Protein AF-X1UHT9-F1 (afdb_monomer)

Mean predicted aligned error: 2.78 Å

Secondary structure (DSSP, 8-state):
----EEE---EEBTTBTTTS-HHHHHHHHHHHHHHHHHTT---EEE---EEEP-TTHHHHHHTT-SPPGGGSSSEEEEEPPSSS----HHHHHHHHHTTPEEEES-GGGSHHHHH-GGGGTTGGG-

Sequence (126 aa):
DGISTAIATPHQLGRFDGAYSTAEIRQAVADLNRVLSEQRIPLTVLPGADVRVDERIPQLLKSDRILTLADTGKYILLELPHVVFVDIEPLIKELVAVNVTPIISHPERHNTLNRRPKMLLKWLAH

Foldseek 3Di:
DPAQEEEDAAADDDVCDVVDFLVNQQVVQVVVQVVCVVVVPNHHYAYFHQYEDDPCVVVCVVVRRHAATSNPLAEHEYEYDQPDDDDCLVVQVVCVVVNHHYDYPPLCSRPVCVVPVVSCVSSVVD

InterPro domains:
  IPR016667 Capsular polysaccharide synthesis, CpsB/CapC [PF19567] (1-118)
  IPR016667 Capsular polysaccharide synthesis, CpsB/CapC [PTHR39181] (2-122)

Nearest PDB structures (foldseek):
  3qy7-assembly1_A  TM=9.162E-01  e=1.221E-09  Bacillus subtilis
  2wjd-assembly1_A  TM=8.047E-01  e=4.841E-06  Streptococcus pneumoniae
  2ewf-assembly1_A  TM=3.963E-01  e=2.490E+00  Bacillus sp. D6
  2wdp-assembly1_B  TM=2.806E-01  e=1.059E+00  Homo sapiens

Structure (mmCIF, N/CA/C/O backbone):
data_AF-X1UHT9-F1
#
_entry.id   AF-X1UHT9-F1
#
loop_
_atom_site.group_PDB
_atom_site.id
_atom_site.type_symbol
_atom_site.label_atom_id
_atom_site.label_alt_id
_atom_site.label_comp_id
_atom_site.label_asym_id
_atom_site.label_entity_id
_atom_site.label_seq_id
_atom_site.pdbx_PDB_ins_code
_atom_site.Cartn_x
_atom_site.Cartn_y
_atom_site.Cartn_z
_atom_site.occupancy
_atom_site.B_iso_or_equiv
_atom_site.auth_seq_id
_atom_site.auth_comp_id
_atom_site.auth_asym_id
_atom_site.auth_atom_id
_atom_site.pdbx_PDB_model_num
ATOM 1 N N . ASP A 1 1 ? -22.874 5.379 1.974 1.00 74.69 1 ASP A N 1
ATOM 2 C CA . ASP A 1 1 ? -21.827 4.629 1.245 1.00 74.69 1 ASP A CA 1
ATOM 3 C C . ASP A 1 1 ? -21.522 3.242 1.822 1.00 74.69 1 ASP A C 1
ATOM 5 O O . ASP A 1 1 ? -20.951 2.435 1.108 1.00 74.69 1 ASP A O 1
ATOM 9 N N . GLY A 1 2 ? -21.924 2.907 3.062 1.00 93.06 2 GLY A N 1
ATOM 10 C CA . GLY A 1 2 ? -21.834 1.526 3.584 1.00 93.06 2 GLY A CA 1
ATOM 11 C C . GLY A 1 2 ? -20.424 1.055 3.971 1.00 93.06 2 GLY A C 1
ATOM 12 O O . GLY A 1 2 ? -20.239 -0.113 4.296 1.00 93.06 2 GLY A O 1
ATOM 13 N N . ILE A 1 3 ? -19.439 1.954 3.951 1.00 96.94 3 ILE A N 1
ATOM 14 C CA . ILE A 1 3 ? -18.044 1.668 4.292 1.00 96.94 3 ILE A CA 1
ATOM 15 C C . ILE A 1 3 ? -17.902 1.553 5.814 1.00 96.94 3 ILE A C 1
ATOM 17 O O . ILE A 1 3 ? -18.147 2.519 6.532 1.00 96.94 3 ILE A O 1
ATOM 21 N N . SER A 1 4 ? -17.467 0.387 6.289 1.00 97.62 4 SER A N 1
ATOM 22 C CA . SER A 1 4 ? -17.141 0.125 7.700 1.00 97.62 4 SER A CA 1
ATOM 23 C C . SER A 1 4 ? -15.636 0.048 7.966 1.00 97.62 4 SER A C 1
ATOM 25 O O . SER A 1 4 ? -15.200 0.049 9.117 1.00 97.62 4 SER A O 1
ATOM 27 N N . THR A 1 5 ? -14.820 -0.032 6.913 1.00 98.44 5 THR A N 1
ATOM 28 C CA . THR A 1 5 ? -13.363 -0.115 7.018 1.00 98.44 5 THR A CA 1
ATOM 29 C C . THR A 1 5 ? -12.708 0.684 5.905 1.00 98.44 5 THR A C 1
ATOM 31 O O . THR A 1 5 ? -13.074 0.544 4.740 1.00 98.44 5 THR A O 1
ATOM 34 N N . ALA A 1 6 ? -11.729 1.505 6.265 1.00 98.44 6 ALA A N 1
ATOM 35 C CA . ALA A 1 6 ? -10.911 2.269 5.336 1.00 98.44 6 ALA A CA 1
ATOM 36 C C . ALA A 1 6 ? -9.427 2.041 5.640 1.00 98.44 6 ALA A C 1
ATOM 38 O O . ALA A 1 6 ? -9.057 1.751 6.774 1.00 98.44 6 ALA A O 1
ATOM 39 N N . ILE A 1 7 ? -8.570 2.193 4.636 1.00 98.81 7 ILE A N 1
ATOM 40 C CA . ILE A 1 7 ? -7.118 2.220 4.824 1.00 98.81 7 ILE A CA 1
ATOM 41 C C . ILE A 1 7 ? -6.678 3.665 4.621 1.00 98.81 7 ILE A C 1
ATOM 43 O O . ILE A 1 7 ? -6.982 4.258 3.588 1.00 98.81 7 ILE A O 1
ATOM 47 N N . ALA A 1 8 ? -5.994 4.244 5.603 1.00 98.50 8 ALA A N 1
ATOM 48 C CA . ALA A 1 8 ? -5.370 5.545 5.428 1.00 98.50 8 ALA A CA 1
ATOM 49 C C . ALA A 1 8 ? -4.158 5.388 4.505 1.00 98.50 8 ALA A C 1
ATOM 51 O O . ALA A 1 8 ? -3.289 4.560 4.762 1.00 98.50 8 ALA A O 1
ATOM 52 N N . THR A 1 9 ? -4.093 6.182 3.439 1.00 98.38 9 THR A N 1
ATOM 53 C CA . THR A 1 9 ? -2.992 6.142 2.466 1.00 98.38 9 THR A CA 1
ATOM 54 C C . THR A 1 9 ? -2.336 7.520 2.322 1.00 98.38 9 THR A C 1
ATOM 56 O O . THR A 1 9 ? -2.378 8.104 1.237 1.00 98.38 9 THR A O 1
ATOM 59 N N . PRO A 1 10 ? -1.762 8.100 3.399 1.00 98.25 10 PRO A N 1
ATOM 60 C CA . PRO A 1 10 ? -0.922 9.282 3.253 1.00 98.25 10 PRO A CA 1
ATOM 61 C C . PRO A 1 10 ? 0.234 8.972 2.297 1.00 98.25 10 PRO A C 1
ATOM 63 O O . PRO A 1 10 ? 0.673 7.827 2.168 1.00 98.25 10 PRO A O 1
ATOM 66 N N . HIS A 1 11 ? 0.729 9.995 1.613 1.00 97.94 11 HIS A N 1
ATOM 67 C CA . HIS A 1 11 ? 1.809 9.798 0.661 1.00 97.94 11 HIS A CA 1
ATOM 68 C C . HIS A 1 11 ? 3.139 9.504 1.365 1.00 97.94 11 HIS A C 1
ATOM 70 O O . HIS A 1 11 ? 3.500 10.182 2.327 1.00 97.94 11 HIS A O 1
ATOM 76 N N . GLN A 1 12 ? 3.903 8.556 0.823 1.00 98.12 12 GLN A N 1
ATOM 77 C CA . GLN A 1 12 ? 5.305 8.329 1.180 1.00 98.12 12 GLN A CA 1
ATOM 78 C C . GLN A 1 12 ? 6.188 8.357 -0.074 1.00 98.12 12 GLN A C 1
ATOM 80 O O . GLN A 1 12 ? 5.739 8.018 -1.171 1.00 98.12 12 GLN A O 1
ATOM 85 N N . LEU A 1 13 ? 7.462 8.724 0.109 1.00 97.50 13 LEU A N 1
ATOM 86 C CA . LEU A 1 13 ? 8.466 8.891 -0.952 1.00 97.50 13 LEU A CA 1
ATOM 87 C C . LEU A 1 13 ? 8.148 10.040 -1.932 1.00 97.50 13 LEU A C 1
ATOM 89 O O . LEU A 1 13 ? 7.203 10.817 -1.759 1.00 97.50 13 LEU A O 1
ATOM 93 N N . GLY A 1 14 ? 9.009 10.227 -2.937 1.00 94.94 14 GLY A N 1
ATOM 94 C CA . GLY A 1 14 ? 8.932 11.366 -3.854 1.00 94.94 14 GLY A CA 1
ATOM 95 C C . GLY A 1 14 ? 9.040 12.699 -3.112 1.00 94.94 14 GLY A C 1
ATOM 96 O O . GLY A 1 14 ? 9.998 12.937 -2.385 1.00 94.94 14 GLY A O 1
ATOM 97 N N . ARG A 1 15 ? 8.035 13.574 -3.258 1.00 95.25 15 ARG A N 1
ATOM 98 C CA . ARG A 1 15 ? 8.000 14.866 -2.541 1.00 95.25 15 ARG A CA 1
ATOM 99 C C . ARG A 1 15 ? 7.785 14.732 -1.026 1.00 95.25 15 ARG A C 1
ATOM 101 O O . ARG A 1 15 ? 7.932 15.721 -0.320 1.00 95.25 15 ARG A O 1
AT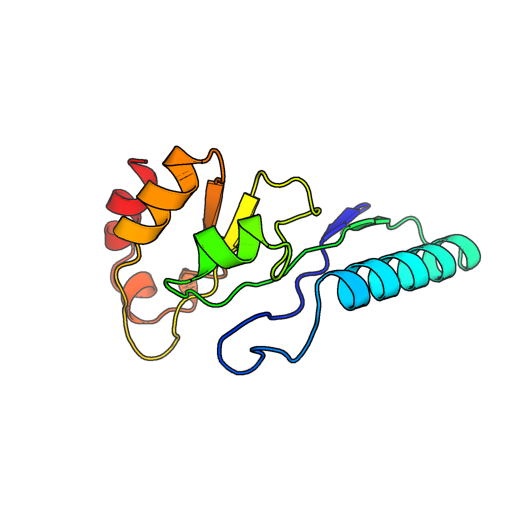OM 108 N N . PHE A 1 16 ? 7.399 13.547 -0.554 1.00 96.31 16 PHE A N 1
ATOM 109 C CA . PHE A 1 16 ? 7.149 13.237 0.855 1.00 96.31 16 PHE A CA 1
ATOM 110 C C . PHE A 1 16 ? 8.196 12.269 1.424 1.00 96.31 16 PHE A C 1
ATOM 112 O O . PHE A 1 16 ? 7.951 11.633 2.449 1.00 96.31 16 PHE A O 1
ATOM 119 N N . ASP A 1 17 ? 9.350 12.109 0.764 1.00 96.19 17 ASP A N 1
ATOM 120 C CA . ASP A 1 17 ? 10.428 11.276 1.299 1.00 96.19 17 ASP A CA 1
ATOM 121 C C . ASP A 1 17 ? 10.886 11.821 2.663 1.00 96.19 17 ASP A C 1
ATOM 123 O O . ASP A 1 17 ? 11.227 12.995 2.801 1.00 96.19 17 ASP A O 1
ATOM 127 N N . GLY A 1 18 ? 10.804 10.975 3.692 1.00 94.00 18 GLY A N 1
ATOM 128 C CA . GLY A 1 18 ? 11.068 11.346 5.083 1.00 94.00 18 GLY A CA 1
ATOM 129 C C . GLY A 1 18 ? 10.010 12.224 5.767 1.00 94.00 18 GLY A C 1
ATOM 130 O O . GLY A 1 18 ? 10.224 12.584 6.920 1.00 94.00 18 GLY A O 1
ATOM 131 N N . ALA A 1 19 ? 8.887 12.559 5.116 1.00 95.50 19 ALA A N 1
ATOM 132 C CA . ALA A 1 19 ? 7.855 13.419 5.710 1.00 95.50 19 ALA A CA 1
ATOM 133 C C . ALA A 1 19 ? 7.015 12.710 6.784 1.00 95.50 19 ALA A C 1
ATOM 135 O O . ALA A 1 19 ? 6.593 13.348 7.743 1.00 95.50 19 ALA A O 1
ATOM 136 N N . TYR A 1 20 ? 6.776 11.406 6.610 1.00 94.38 20 TYR A N 1
ATOM 137 C CA . TYR A 1 20 ? 6.017 10.576 7.545 1.00 94.38 20 TYR A CA 1
ATOM 138 C C . TYR A 1 20 ? 6.691 9.214 7.703 1.00 94.38 20 TYR A C 1
ATOM 140 O O . TYR A 1 20 ? 6.860 8.466 6.731 1.00 94.38 20 TYR A O 1
ATOM 148 N N . SER A 1 21 ? 7.064 8.880 8.933 1.00 97.62 21 SER A N 1
ATOM 149 C CA . SER A 1 21 ? 7.521 7.544 9.306 1.00 97.62 21 SER A CA 1
ATOM 150 C C . SER A 1 21 ? 6.348 6.569 9.442 1.00 97.62 21 SER A C 1
ATOM 152 O O . SER A 1 21 ? 5.199 6.952 9.673 1.00 97.62 21 SER A O 1
ATOM 154 N N . THR A 1 22 ? 6.643 5.275 9.341 1.00 98.44 22 THR A N 1
ATOM 155 C CA . THR A 1 22 ? 5.664 4.198 9.552 1.00 98.44 22 THR A CA 1
ATOM 156 C C . THR A 1 22 ? 5.067 4.243 10.965 1.00 98.44 22 THR A 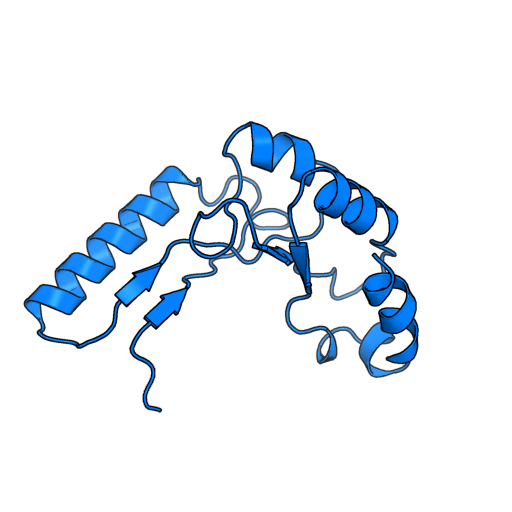C 1
ATOM 158 O O . THR A 1 22 ? 3.863 4.057 11.133 1.00 98.44 22 THR A O 1
ATOM 161 N N . ALA A 1 23 ? 5.878 4.574 11.976 1.00 98.50 23 ALA A N 1
ATOM 162 C CA . ALA A 1 23 ? 5.442 4.750 13.360 1.00 98.50 23 ALA A CA 1
ATOM 163 C C . ALA A 1 23 ? 4.453 5.917 13.529 1.00 98.50 23 ALA A C 1
ATOM 165 O O . ALA A 1 23 ? 3.419 5.741 14.172 1.00 98.50 23 ALA A O 1
ATOM 166 N N . GLU A 1 24 ? 4.722 7.079 12.921 1.00 98.50 24 GLU A N 1
ATOM 167 C CA . GLU A 1 24 ? 3.810 8.234 12.970 1.00 98.50 24 GLU A CA 1
ATOM 168 C C . GLU A 1 24 ? 2.461 7.918 12.323 1.00 98.50 24 GLU A C 1
ATOM 170 O O . GLU A 1 24 ? 1.418 8.251 12.883 1.00 98.50 24 GLU A O 1
ATOM 175 N N . ILE A 1 25 ? 2.462 7.225 11.179 1.00 98.69 25 ILE A N 1
ATOM 176 C CA . ILE A 1 25 ? 1.222 6.834 10.499 1.00 98.69 25 ILE A CA 1
ATOM 177 C C . ILE A 1 25 ? 0.419 5.851 11.363 1.00 98.69 25 ILE A C 1
ATOM 179 O O . ILE A 1 25 ? -0.783 6.045 11.553 1.00 98.69 25 ILE A O 1
ATOM 183 N N . ARG A 1 26 ? 1.065 4.820 11.926 1.00 98.75 26 ARG A N 1
ATOM 184 C CA . ARG A 1 26 ? 0.411 3.859 12.833 1.00 98.75 26 ARG A CA 1
ATOM 185 C C . ARG A 1 26 ? -0.195 4.558 14.048 1.00 98.75 26 ARG A C 1
ATOM 187 O O . ARG A 1 26 ? -1.345 4.284 14.387 1.00 98.75 26 ARG A O 1
ATOM 194 N N . GLN A 1 27 ? 0.546 5.480 14.664 1.00 98.81 27 GLN A N 1
ATOM 195 C CA . GLN A 1 27 ? 0.075 6.228 15.826 1.00 98.81 27 GLN A CA 1
ATOM 196 C C . GLN A 1 27 ? -1.121 7.121 15.475 1.00 98.81 27 GLN A C 1
ATOM 198 O O . GLN A 1 27 ? -2.146 7.054 16.148 1.00 98.81 27 GLN A O 1
ATOM 203 N N . ALA A 1 28 ? -1.047 7.878 14.377 1.00 98.75 28 ALA A N 1
ATOM 204 C CA . ALA A 1 28 ? -2.149 8.727 13.927 1.00 98.75 28 ALA A CA 1
ATOM 205 C C . ALA A 1 28 ? -3.424 7.918 13.625 1.00 98.75 28 ALA A C 1
ATOM 207 O O . ALA A 1 28 ? -4.533 8.353 13.938 1.00 98.75 28 ALA A O 1
ATOM 208 N N . VAL A 1 29 ? -3.281 6.717 13.055 1.00 98.81 29 VAL A N 1
ATOM 209 C CA . VAL A 1 29 ? -4.405 5.799 12.828 1.00 98.81 29 VAL A CA 1
ATOM 210 C C . VAL A 1 29 ? -4.970 5.257 14.142 1.00 98.81 29 VAL A C 1
ATOM 212 O O . VAL A 1 29 ? -6.191 5.176 14.288 1.00 98.81 29 VAL A O 1
ATOM 215 N N . ALA A 1 30 ? -4.126 4.907 15.114 1.00 98.88 30 ALA A N 1
ATOM 216 C CA . ALA A 1 30 ? -4.581 4.482 16.437 1.00 98.88 30 ALA A CA 1
ATOM 217 C C . ALA A 1 30 ? -5.370 5.597 17.147 1.00 98.88 30 ALA A C 1
ATOM 219 O O . ALA A 1 30 ? -6.469 5.352 17.653 1.00 98.88 30 ALA A O 1
ATOM 220 N N . ASP A 1 31 ? -4.862 6.830 17.105 1.00 98.88 31 ASP A N 1
ATOM 221 C CA . ASP A 1 31 ? -5.520 8.000 17.686 1.00 98.88 31 ASP A CA 1
ATOM 222 C C . ASP A 1 31 ? -6.861 8.296 17.006 1.00 98.88 31 ASP A C 1
ATOM 224 O O . ASP A 1 31 ? -7.859 8.550 17.685 1.00 98.88 31 ASP A O 1
ATOM 228 N N . LEU A 1 32 ? -6.918 8.192 15.674 1.00 98.81 32 LEU A N 1
ATOM 229 C CA . LEU A 1 32 ? -8.157 8.356 14.920 1.00 98.81 32 LEU A CA 1
ATOM 230 C C . LEU A 1 32 ? -9.194 7.292 15.297 1.00 98.81 32 LEU A C 1
ATOM 232 O O . LEU A 1 32 ? -10.340 7.635 15.573 1.00 98.81 32 LEU A O 1
ATOM 236 N N . ASN A 1 33 ? -8.808 6.015 15.362 1.00 98.88 33 ASN A N 1
ATOM 237 C CA . ASN A 1 33 ? -9.723 4.943 15.765 1.00 98.88 33 ASN A CA 1
ATOM 238 C C . ASN A 1 33 ? -10.266 5.139 17.185 1.00 98.88 33 ASN A C 1
ATOM 240 O O . ASN A 1 33 ? -11.446 4.882 17.425 1.00 98.88 33 ASN A O 1
ATOM 244 N N . ARG A 1 34 ? -9.441 5.634 18.117 1.00 98.81 34 ARG A N 1
ATOM 245 C CA . ARG A 1 34 ? -9.897 5.977 19.470 1.00 98.81 34 ARG A CA 1
ATOM 246 C C . ARG A 1 34 ? -10.998 7.038 19.425 1.00 98.81 34 ARG A C 1
ATOM 248 O O . ARG A 1 34 ? -12.056 6.836 20.016 1.00 98.81 34 ARG A O 1
ATOM 255 N N . VAL A 1 35 ? -10.785 8.124 18.679 1.00 98.75 35 VAL A N 1
ATOM 256 C CA . VAL A 1 35 ? -11.783 9.196 18.522 1.00 98.75 35 VAL A CA 1
ATOM 257 C C . VAL A 1 35 ? -13.054 8.680 17.839 1.00 98.75 35 VAL A C 1
ATOM 259 O O . VAL A 1 35 ? -14.153 8.963 18.312 1.00 98.75 35 VAL A O 1
ATOM 262 N N . LEU A 1 36 ? -12.936 7.882 16.772 1.00 98.62 36 LEU A N 1
ATOM 263 C CA . LEU A 1 36 ? -14.090 7.277 16.092 1.00 98.62 36 LEU A CA 1
ATOM 264 C C . LEU A 1 36 ? -14.918 6.414 17.055 1.00 98.62 36 LEU A C 1
ATOM 266 O O . LEU A 1 36 ? -16.143 6.536 17.093 1.00 98.62 36 LEU A O 1
ATOM 270 N N . SER A 1 37 ? -14.252 5.608 17.886 1.00 98.38 37 SER A N 1
ATOM 271 C CA . SER A 1 37 ? -14.900 4.785 18.911 1.00 98.38 37 SER A CA 1
ATOM 272 C C . SER A 1 37 ? -15.609 5.629 19.977 1.00 98.38 37 SER A C 1
ATOM 274 O O . SER A 1 37 ? -16.762 5.350 20.308 1.00 98.38 37 SER A O 1
ATOM 276 N N . GLU A 1 38 ? -14.963 6.673 20.507 1.00 98.62 38 GLU A N 1
ATOM 277 C CA . GLU A 1 38 ? -15.552 7.595 21.495 1.00 98.62 38 GLU A CA 1
ATOM 278 C C . GLU A 1 38 ? -16.805 8.295 20.950 1.00 98.62 38 GLU A C 1
ATOM 280 O O . GLU A 1 38 ? -17.801 8.449 21.659 1.00 98.62 38 GLU A O 1
ATOM 285 N N . GLN A 1 39 ? -16.779 8.658 19.667 1.00 98.50 39 GL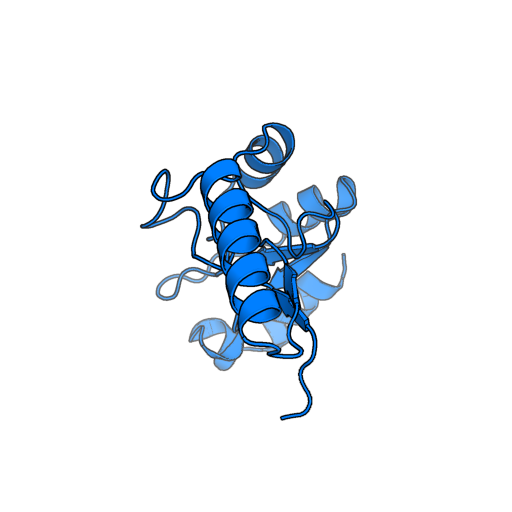N A N 1
ATOM 286 C CA . GLN A 1 39 ? -17.897 9.288 18.965 1.00 98.50 39 GLN A CA 1
ATOM 287 C C . GLN A 1 39 ? -18.936 8.282 18.441 1.00 98.50 39 GLN A C 1
ATOM 289 O O . GLN A 1 39 ? -19.911 8.684 17.809 1.00 98.50 39 GLN A O 1
ATOM 294 N N . ARG A 1 40 ? -18.758 6.977 18.707 1.00 97.94 40 ARG A N 1
ATOM 295 C CA . ARG A 1 40 ? -19.628 5.886 18.227 1.00 97.94 40 ARG A CA 1
ATOM 296 C C . ARG A 1 40 ? -19.814 5.893 16.705 1.00 97.94 40 ARG A C 1
ATOM 298 O O . ARG A 1 40 ? -20.886 5.560 16.201 1.00 97.94 40 ARG A O 1
ATOM 305 N N . ILE A 1 41 ? -18.769 6.265 15.971 1.00 98.25 41 ILE A N 1
ATOM 306 C CA . ILE A 1 41 ? -18.738 6.216 14.510 1.00 98.25 41 ILE A CA 1
ATOM 307 C C . ILE A 1 41 ? -18.291 4.802 14.103 1.00 98.25 41 ILE A C 1
ATOM 309 O O . ILE A 1 41 ? -17.173 4.411 14.439 1.00 98.25 41 ILE A O 1
ATOM 313 N N . PRO A 1 42 ? -19.124 4.015 13.392 1.00 97.19 42 PRO A N 1
ATOM 314 C CA . PRO A 1 42 ? -18.838 2.616 13.068 1.00 97.19 42 PRO A CA 1
ATOM 315 C C . PRO A 1 42 ? -17.886 2.490 11.865 1.00 97.19 42 PRO A C 1
ATOM 317 O O . PRO A 1 42 ? -18.228 1.904 10.839 1.00 97.19 42 PRO A O 1
ATOM 320 N N . LEU A 1 43 ? -16.694 3.071 11.987 1.00 98.50 43 LEU A N 1
ATOM 321 C CA . LEU A 1 43 ? -15.633 3.034 10.988 1.00 98.50 43 LEU A CA 1
ATOM 322 C C . LEU A 1 43 ? -14.330 2.590 11.651 1.00 98.50 43 LEU A C 1
ATOM 324 O O . LEU A 1 43 ? -13.917 3.153 12.661 1.00 98.50 43 LEU A O 1
ATOM 328 N N . THR A 1 44 ? -13.660 1.620 11.043 1.00 98.69 44 THR A N 1
ATOM 329 C CA . THR A 1 44 ? -12.294 1.230 11.400 1.00 98.69 44 THR A CA 1
ATOM 330 C C . THR A 1 44 ? -11.326 1.739 10.345 1.00 98.69 44 THR A C 1
ATOM 332 O O . THR A 1 44 ? -11.527 1.515 9.152 1.00 98.69 44 THR A O 1
ATOM 335 N N . VAL A 1 45 ? -10.257 2.398 10.773 1.00 98.81 45 VAL A N 1
ATOM 336 C CA . VAL A 1 45 ? -9.180 2.845 9.888 1.00 98.81 45 VAL A CA 1
ATOM 337 C C . VAL A 1 45 ? -7.960 1.955 10.091 1.00 98.81 45 VAL A C 1
ATOM 339 O O . VAL A 1 45 ? -7.549 1.709 11.220 1.00 98.81 45 VAL A O 1
ATOM 342 N N . LEU A 1 46 ? -7.373 1.466 9.006 1.00 98.88 46 LEU A N 1
ATOM 343 C CA . LEU A 1 46 ? -6.145 0.676 9.019 1.00 98.88 46 LEU A CA 1
ATOM 344 C C . LEU A 1 46 ? -4.977 1.509 8.469 1.00 98.88 46 LEU A C 1
ATOM 346 O O . LEU A 1 46 ? -5.195 2.358 7.600 1.00 98.88 46 LEU A O 1
ATOM 350 N N . PRO A 1 47 ? -3.743 1.291 8.951 1.00 98.81 47 PRO A N 1
ATOM 351 C CA . PRO A 1 47 ? -2.569 1.987 8.436 1.00 98.81 47 PRO A CA 1
ATOM 352 C C . PRO A 1 47 ? -2.216 1.542 7.015 1.00 98.81 47 PRO A C 1
ATOM 354 O O . PRO A 1 47 ? -2.462 0.407 6.611 1.00 98.81 47 PRO A O 1
ATOM 357 N N . GLY A 1 48 ? -1.623 2.450 6.253 1.00 98.69 48 GLY A N 1
ATOM 358 C CA . GLY A 1 48 ? -1.160 2.218 4.893 1.00 98.69 48 GLY A CA 1
ATOM 359 C C . GLY A 1 48 ? -0.442 3.447 4.352 1.00 98.69 48 GLY A C 1
ATOM 360 O O . GLY A 1 48 ? -0.201 4.409 5.082 1.00 98.69 48 GLY A O 1
ATOM 361 N N . ALA A 1 49 ? -0.094 3.411 3.071 1.00 98.50 49 ALA A N 1
ATOM 362 C CA . ALA A 1 49 ? 0.504 4.538 2.371 1.00 98.50 49 ALA A CA 1
ATOM 363 C C . ALA A 1 49 ? 0.201 4.461 0.872 1.00 98.50 49 ALA A C 1
ATOM 365 O O . ALA A 1 49 ? 0.052 3.367 0.329 1.00 98.50 49 ALA A O 1
ATOM 366 N N . ASP A 1 50 ? 0.127 5.620 0.217 1.00 98.44 50 ASP A N 1
ATOM 367 C CA . ASP A 1 50 ? 0.235 5.731 -1.243 1.00 98.44 50 ASP A CA 1
ATOM 368 C C . ASP A 1 50 ? 1.710 6.005 -1.563 1.00 98.44 50 ASP A C 1
ATOM 370 O O . ASP A 1 50 ? 2.219 7.110 -1.343 1.00 98.44 50 ASP A O 1
ATOM 374 N N . VAL A 1 51 ? 2.438 4.957 -1.950 1.00 98.31 51 VAL A N 1
ATOM 375 C CA . VAL A 1 51 ? 3.899 4.988 -2.037 1.00 98.31 51 VAL A CA 1
ATOM 376 C C . VAL A 1 51 ? 4.312 5.364 -3.448 1.00 98.31 51 VAL A C 1
ATOM 378 O O . VAL A 1 51 ? 4.048 4.641 -4.408 1.00 98.31 51 VAL A O 1
ATOM 381 N N . ARG A 1 52 ? 5.014 6.486 -3.595 1.00 97.50 52 ARG A N 1
ATOM 382 C CA . ARG A 1 52 ? 5.607 6.863 -4.878 1.00 97.50 52 ARG A CA 1
ATOM 383 C C . ARG A 1 52 ? 6.598 5.791 -5.329 1.00 97.50 52 ARG A C 1
ATOM 385 O O . ARG A 1 52 ? 7.467 5.404 -4.554 1.00 97.50 52 ARG A O 1
ATOM 392 N N . VAL A 1 53 ? 6.497 5.358 -6.588 1.00 96.94 53 VAL A N 1
ATOM 393 C CA . VAL A 1 53 ? 7.450 4.406 -7.183 1.00 96.94 53 VAL A CA 1
ATOM 394 C C . VAL A 1 53 ? 8.888 4.881 -6.988 1.00 96.94 53 VAL A C 1
ATOM 396 O O . VAL A 1 53 ? 9.227 6.017 -7.323 1.00 96.94 53 VAL A O 1
ATOM 399 N N . ASP A 1 54 ? 9.716 3.973 -6.482 1.00 96.38 54 ASP A N 1
ATOM 400 C CA . ASP A 1 54 ? 11.121 4.178 -6.160 1.00 96.38 54 ASP A CA 1
ATOM 401 C C . ASP A 1 54 ? 11.840 2.817 -6.208 1.00 96.38 54 ASP A C 1
ATOM 403 O O . ASP A 1 54 ? 11.270 1.794 -5.825 1.00 96.38 54 ASP A O 1
ATOM 407 N N . GLU A 1 55 ? 13.083 2.786 -6.681 1.00 94.88 55 GLU A N 1
ATOM 408 C CA . GLU A 1 55 ? 13.883 1.553 -6.764 1.00 94.88 55 GLU A CA 1
ATOM 409 C C . GLU A 1 55 ? 14.234 0.975 -5.385 1.00 94.88 55 GLU A C 1
ATOM 411 O O . GLU A 1 55 ? 14.470 -0.221 -5.250 1.00 94.88 55 GLU A O 1
ATOM 416 N N . ARG A 1 56 ? 14.222 1.811 -4.339 1.00 97.12 56 ARG A N 1
ATOM 417 C CA . ARG A 1 56 ? 14.578 1.429 -2.967 1.00 97.12 56 ARG A CA 1
ATOM 418 C C . ARG A 1 56 ? 13.455 0.688 -2.237 1.00 97.12 56 ARG A C 1
ATOM 420 O O . ARG A 1 56 ? 13.655 0.261 -1.099 1.00 97.12 56 ARG A O 1
ATOM 427 N N . ILE A 1 57 ? 12.261 0.570 -2.826 1.00 98.06 57 ILE A N 1
ATOM 428 C CA . ILE A 1 57 ? 11.067 0.019 -2.161 1.00 98.06 57 ILE A CA 1
ATOM 429 C C . ILE A 1 57 ? 11.326 -1.345 -1.495 1.00 98.06 57 ILE A C 1
ATOM 431 O O . ILE A 1 57 ? 10.961 -1.479 -0.325 1.00 98.06 57 ILE A O 1
ATOM 435 N N . PRO A 1 58 ? 11.974 -2.342 -2.135 1.00 96.88 58 PRO A N 1
ATOM 436 C CA . PRO A 1 58 ? 12.224 -3.631 -1.487 1.00 96.88 58 PRO A CA 1
ATOM 437 C C . PRO A 1 58 ? 13.027 -3.502 -0.183 1.00 96.88 58 PRO A C 1
ATOM 439 O O . PRO A 1 58 ? 12.703 -4.130 0.829 1.00 96.88 58 PRO A O 1
ATOM 442 N N . GLN A 1 59 ? 14.056 -2.649 -0.167 1.00 97.88 59 GLN A N 1
ATOM 443 C CA . GLN A 1 59 ? 14.885 -2.411 1.017 1.00 97.88 59 GLN A CA 1
ATOM 444 C C . GLN A 1 59 ? 14.145 -1.571 2.065 1.00 97.88 59 GLN A C 1
ATOM 446 O O . GLN A 1 59 ? 14.288 -1.818 3.266 1.00 97.88 59 GLN A O 1
ATOM 451 N N . LEU A 1 60 ? 13.337 -0.600 1.635 1.00 98.19 60 LEU A N 1
ATOM 452 C CA . LEU A 1 60 ? 12.533 0.243 2.521 1.00 98.19 60 LEU A CA 1
ATOM 453 C C . LEU A 1 60 ? 11.408 -0.545 3.203 1.00 98.19 60 LEU A C 1
ATOM 455 O O . LEU A 1 60 ? 11.160 -0.320 4.384 1.00 98.19 60 LEU A O 1
ATOM 459 N N . LEU A 1 61 ? 10.787 -1.509 2.517 1.00 97.88 61 LEU A N 1
ATOM 460 C CA . LEU A 1 61 ? 9.852 -2.460 3.129 1.00 97.88 61 LEU A CA 1
ATOM 461 C C . LEU A 1 61 ? 10.559 -3.319 4.181 1.00 97.88 61 LEU A C 1
ATOM 463 O O . LEU A 1 61 ? 10.104 -3.412 5.318 1.00 97.88 61 LEU A O 1
ATOM 467 N N . LYS A 1 62 ? 11.718 -3.897 3.835 1.00 96.88 62 LYS A N 1
ATOM 468 C CA . LYS A 1 62 ? 12.497 -4.743 4.753 1.00 96.88 62 LYS A CA 1
ATOM 469 C C . LYS A 1 62 ? 12.953 -4.005 6.019 1.00 96.88 62 LYS A C 1
ATOM 471 O O . LYS A 1 62 ? 13.126 -4.632 7.059 1.00 96.88 62 LYS A O 1
ATOM 476 N N . SER A 1 63 ? 13.179 -2.697 5.924 1.00 97.50 63 SER A N 1
ATOM 477 C CA . SER A 1 63 ? 13.622 -1.844 7.036 1.00 97.50 63 SER A CA 1
ATOM 478 C C . SER A 1 63 ? 12.487 -1.060 7.708 1.00 97.50 63 SER A C 1
ATOM 480 O O . SER A 1 63 ? 12.771 -0.151 8.485 1.00 97.50 63 SER A O 1
ATOM 482 N N . ASP A 1 64 ? 11.225 -1.403 7.420 1.00 97.75 64 ASP A N 1
ATOM 483 C CA . ASP A 1 64 ? 10.023 -0.762 7.975 1.00 97.75 64 ASP A CA 1
ATOM 484 C C . ASP A 1 64 ? 10.004 0.772 7.808 1.00 97.75 64 ASP A C 1
ATOM 486 O O . ASP A 1 64 ? 9.648 1.532 8.708 1.00 97.75 64 ASP A O 1
ATOM 490 N N . ARG A 1 65 ? 10.437 1.255 6.638 1.00 98.31 65 ARG A N 1
ATOM 491 C CA . ARG A 1 65 ? 10.494 2.689 6.301 1.00 98.31 65 ARG A CA 1
ATOM 492 C C . ARG A 1 65 ? 9.296 3.176 5.496 1.00 98.31 65 ARG A C 1
ATOM 494 O O . ARG A 1 65 ? 9.046 4.379 5.476 1.00 98.31 65 ARG A O 1
ATOM 501 N N . ILE A 1 66 ? 8.555 2.261 4.882 1.00 98.56 66 ILE A N 1
ATOM 502 C CA . ILE A 1 66 ? 7.307 2.519 4.157 1.00 98.56 66 ILE A CA 1
ATOM 503 C C . ILE A 1 66 ? 6.260 1.470 4.526 1.00 98.56 66 ILE A C 1
ATOM 505 O O . ILE A 1 66 ? 6.614 0.354 4.903 1.00 98.56 66 ILE A O 1
ATOM 509 N N . LEU A 1 67 ? 4.982 1.826 4.413 1.00 98.62 67 LEU A N 1
ATOM 510 C CA . LEU A 1 67 ? 3.872 0.939 4.751 1.00 98.62 67 LEU A CA 1
ATOM 511 C C . LEU A 1 67 ? 3.301 0.209 3.536 1.00 98.62 67 LEU A C 1
ATOM 513 O O . LEU A 1 67 ? 3.182 0.745 2.435 1.00 98.62 67 LEU A O 1
ATOM 517 N N . THR A 1 68 ? 2.856 -1.016 3.795 1.00 98.75 68 THR A N 1
ATOM 518 C CA . THR A 1 68 ? 1.907 -1.733 2.937 1.00 98.75 68 THR A CA 1
ATOM 519 C C . THR A 1 68 ? 0.476 -1.383 3.339 1.00 98.75 68 THR A C 1
ATOM 521 O O . THR A 1 68 ? 0.223 -0.878 4.432 1.00 98.75 68 THR A O 1
ATOM 524 N N . LEU A 1 69 ? -0.490 -1.662 2.468 1.00 98.81 69 LEU A N 1
ATOM 525 C CA . LEU A 1 69 ? -1.905 -1.530 2.787 1.00 98.81 69 LEU A CA 1
ATOM 526 C C . LEU A 1 69 ? -2.286 -2.448 3.954 1.00 98.81 69 LEU A C 1
ATOM 528 O O . LEU A 1 69 ? -1.975 -3.646 3.960 1.00 98.81 69 LEU A O 1
ATOM 532 N N . ALA A 1 70 ? -2.978 -1.857 4.928 1.00 98.50 70 ALA A N 1
ATOM 533 C CA . ALA A 1 70 ? -3.341 -2.475 6.198 1.00 98.50 70 ALA A CA 1
ATOM 534 C C . ALA A 1 70 ? -2.140 -2.997 7.011 1.00 98.50 70 ALA A C 1
ATOM 536 O O . ALA A 1 70 ? -2.340 -3.784 7.931 1.00 98.50 70 ALA A O 1
ATOM 537 N N . ASP A 1 71 ? -0.913 -2.578 6.670 1.00 97.94 71 ASP A N 1
ATOM 538 C CA . ASP A 1 71 ? 0.336 -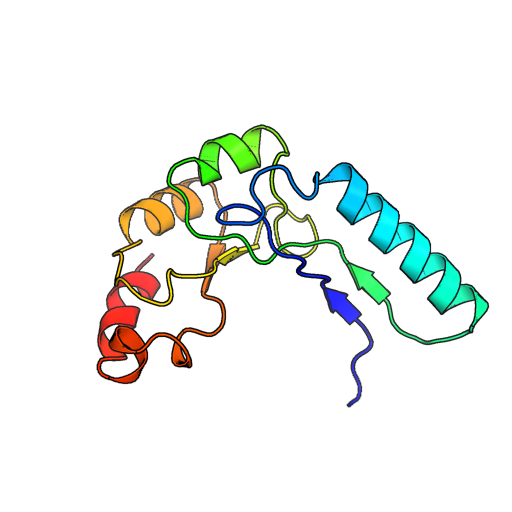2.988 7.327 1.00 97.94 71 ASP A CA 1
ATOM 539 C C . ASP A 1 71 ? 0.491 -4.519 7.445 1.00 97.94 71 ASP A C 1
ATOM 541 O O . ASP A 1 71 ? 0.964 -5.063 8.438 1.00 97.94 71 ASP A O 1
ATOM 545 N N . THR A 1 72 ? 0.038 -5.237 6.411 1.00 97.94 72 THR A N 1
ATOM 546 C CA . THR A 1 72 ? 0.011 -6.714 6.378 1.00 97.94 72 THR A CA 1
ATOM 547 C C . THR A 1 72 ? 1.230 -7.339 5.706 1.00 97.94 72 THR A C 1
ATOM 549 O O . THR A 1 72 ? 1.371 -8.560 5.695 1.00 97.94 72 THR A O 1
ATOM 552 N N . GLY A 1 73 ? 2.070 -6.528 5.063 1.00 97.69 73 GLY A N 1
ATOM 553 C CA . GLY A 1 73 ? 3.175 -6.997 4.229 1.00 97.69 73 GLY A CA 1
ATOM 554 C C . GLY A 1 73 ? 2.738 -7.606 2.892 1.00 97.69 73 GLY A C 1
ATOM 555 O O . GLY A 1 73 ? 3.587 -8.095 2.160 1.00 97.69 73 GLY A O 1
ATOM 556 N N . LYS A 1 74 ? 1.438 -7.595 2.555 1.00 97.94 74 LYS A N 1
ATOM 557 C CA . LYS 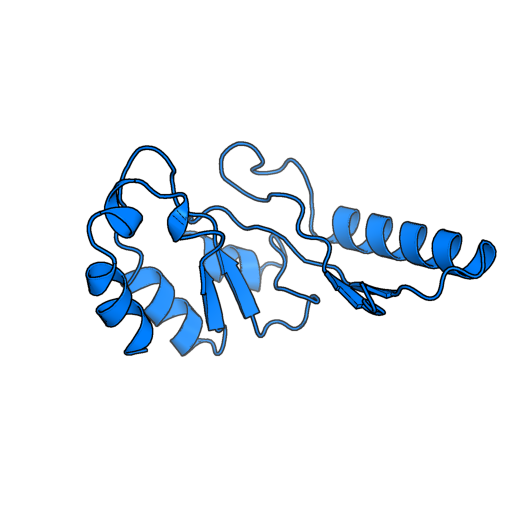A 1 74 ? 0.908 -8.325 1.391 1.00 97.94 74 LYS A CA 1
ATOM 558 C C . LYS A 1 74 ? 0.638 -7.457 0.168 1.00 97.94 74 LYS A C 1
ATOM 560 O O . LYS A 1 74 ? 0.884 -7.905 -0.945 1.00 97.94 74 LYS A O 1
ATOM 565 N N . TYR A 1 75 ? 0.117 -6.246 0.350 1.00 98.69 75 TYR A N 1
ATOM 566 C CA . TYR A 1 75 ? -0.263 -5.367 -0.759 1.00 98.69 75 TYR A CA 1
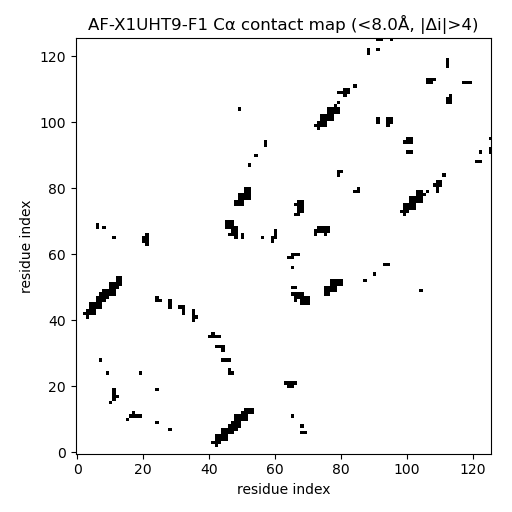ATOM 567 C C . TYR A 1 75 ? 0.388 -4.000 -0.611 1.00 98.69 75 TYR A C 1
ATOM 569 O O . TYR A 1 75 ? 0.267 -3.388 0.444 1.00 98.69 75 TYR A O 1
ATOM 577 N N . ILE A 1 76 ? 1.030 -3.485 -1.655 1.00 98.69 76 ILE A N 1
ATOM 578 C CA . ILE A 1 76 ? 1.579 -2.121 -1.665 1.00 98.69 76 ILE A CA 1
ATOM 579 C C . ILE A 1 76 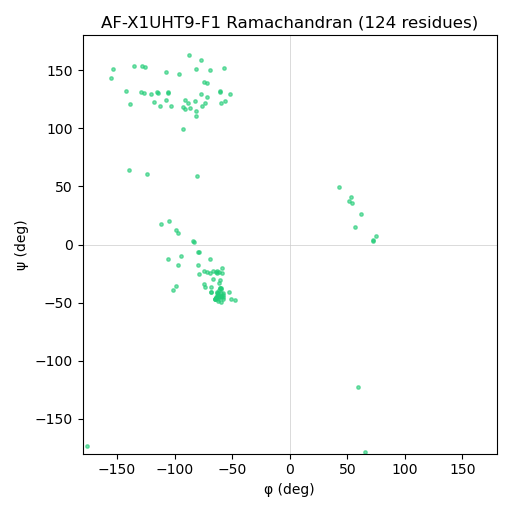? 0.853 -1.277 -2.708 1.00 98.69 76 ILE A C 1
ATOM 581 O O . ILE A 1 76 ? 0.688 -1.710 -3.844 1.00 98.69 76 ILE A O 1
ATOM 585 N N . LEU A 1 77 ? 0.409 -0.080 -2.326 1.00 98.75 77 LEU A N 1
ATOM 586 C CA . LEU A 1 77 ? -0.190 0.880 -3.247 1.00 98.75 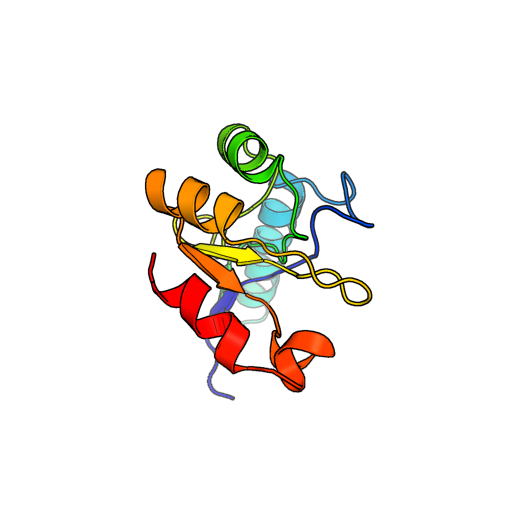77 LEU A CA 1
ATOM 587 C C . LEU A 1 77 ? 0.915 1.755 -3.847 1.00 98.75 77 LEU A C 1
ATOM 589 O O . LEU A 1 77 ? 1.657 2.394 -3.104 1.00 98.75 77 LEU A O 1
ATOM 593 N N . LEU A 1 78 ? 1.038 1.749 -5.174 1.00 98.12 78 LEU A N 1
ATOM 594 C CA . LEU A 1 78 ? 2.111 2.409 -5.913 1.00 98.12 78 LEU A CA 1
ATOM 595 C C . LEU A 1 78 ? 1.590 3.581 -6.747 1.00 98.12 78 LEU A C 1
ATOM 597 O O . LEU A 1 78 ? 0.825 3.381 -7.692 1.00 98.12 78 LEU A O 1
ATOM 601 N N . GLU A 1 79 ? 2.082 4.785 -6.460 1.00 97.19 79 GLU A N 1
ATOM 602 C CA . GLU A 1 79 ? 1.813 5.991 -7.244 1.00 97.19 79 GLU A CA 1
ATOM 603 C C . GLU A 1 79 ? 2.863 6.181 -8.344 1.00 97.19 79 GLU A C 1
ATOM 605 O O . GLU A 1 79 ? 4.066 6.300 -8.085 1.00 97.19 79 GLU A O 1
ATOM 610 N N . LEU A 1 80 ? 2.403 6.292 -9.591 1.00 95.50 80 LEU A N 1
ATOM 611 C CA . LEU A 1 80 ? 3.260 6.566 -10.743 1.00 95.50 80 LEU A CA 1
ATOM 612 C C . LEU A 1 80 ? 3.600 8.057 -10.890 1.00 95.50 80 LEU A C 1
ATOM 614 O O . LEU A 1 80 ? 2.779 8.925 -10.579 1.00 95.50 80 LEU A O 1
ATOM 618 N N . PRO A 1 81 ? 4.770 8.396 -11.461 1.00 91.56 81 PRO A N 1
ATOM 619 C CA . PRO A 1 81 ? 5.048 9.748 -11.921 1.00 91.56 81 PRO A CA 1
ATOM 620 C C . PRO A 1 81 ? 4.044 10.292 -12.931 1.00 91.56 81 PRO A C 1
ATOM 622 O O . PRO A 1 81 ? 3.843 9.731 -13.991 1.00 91.56 81 PRO A O 1
ATOM 625 N N . HIS A 1 82 ? 3.442 11.444 -12.609 1.00 85.69 82 HIS A N 1
ATOM 626 C CA . HIS A 1 82 ? 2.396 12.073 -13.429 1.00 85.69 82 HIS A CA 1
ATOM 627 C C . HIS A 1 82 ? 2.897 12.567 -14.794 1.00 85.69 82 HIS A C 1
ATOM 629 O O . HIS A 1 82 ? 2.128 12.633 -15.750 1.00 85.69 82 HIS A O 1
ATOM 635 N N . VAL A 1 83 ? 4.174 12.955 -14.881 1.00 82.19 83 VAL A N 1
ATOM 636 C CA . VAL A 1 83 ? 4.736 13.647 -16.057 1.00 82.19 83 VAL A CA 1
ATOM 637 C C . VAL A 1 83 ? 5.485 12.697 -16.989 1.00 82.19 83 VAL A C 1
ATOM 639 O O . VAL A 1 83 ? 5.448 12.871 -18.205 1.00 82.19 83 VAL A O 1
ATOM 642 N N . VAL A 1 84 ? 6.162 11.694 -16.435 1.00 86.06 84 VAL A N 1
ATOM 643 C CA . VAL A 1 84 ? 7.038 10.789 -17.184 1.00 86.06 84 VAL A CA 1
ATOM 644 C C . VAL A 1 84 ? 6.529 9.373 -17.010 1.00 86.06 84 VAL A C 1
ATOM 646 O O . VAL A 1 84 ? 6.339 8.925 -15.886 1.00 86.06 84 VAL A O 1
ATOM 649 N N . PHE A 1 85 ? 6.355 8.661 -18.121 1.00 88.19 85 PHE A N 1
ATOM 650 C CA . PHE A 1 85 ? 6.080 7.234 -18.059 1.00 88.19 85 PHE A CA 1
ATOM 651 C C . PHE A 1 85 ? 7.355 6.486 -17.667 1.00 88.19 85 PHE A C 1
ATOM 653 O O . PHE A 1 85 ? 8.359 6.560 -18.376 1.00 88.19 85 PHE A O 1
ATOM 660 N N . VAL A 1 86 ? 7.288 5.748 -16.565 1.00 88.00 86 VAL A N 1
ATOM 661 C CA . VAL A 1 86 ? 8.337 4.832 -16.120 1.00 88.00 86 VAL A CA 1
ATOM 662 C C . VAL A 1 86 ? 7.775 3.422 -16.186 1.00 88.00 86 VAL A C 1
ATOM 664 O O . VAL A 1 86 ? 6.672 3.164 -15.701 1.00 88.00 86 VAL A O 1
ATOM 667 N N . ASP A 1 87 ? 8.522 2.515 -16.806 1.00 91.69 87 ASP A N 1
ATOM 668 C CA . ASP A 1 87 ? 8.156 1.108 -16.806 1.00 91.69 87 ASP A CA 1
ATOM 669 C C . ASP A 1 87 ? 8.601 0.444 -15.506 1.00 91.69 87 ASP A C 1
ATOM 671 O O . ASP A 1 87 ? 9.792 0.273 -15.261 1.00 91.69 87 ASP A O 1
ATOM 675 N N . ILE A 1 88 ? 7.630 0.074 -14.679 1.00 95.19 88 ILE A N 1
ATOM 676 C CA . ILE A 1 88 ? 7.868 -0.480 -13.343 1.00 95.19 88 ILE A CA 1
ATOM 677 C C . ILE A 1 88 ? 7.822 -2.009 -13.312 1.00 95.19 88 ILE A C 1
ATOM 679 O O . ILE A 1 88 ? 7.824 -2.596 -12.235 1.00 95.19 88 ILE A O 1
ATOM 683 N N . GLU A 1 89 ? 7.790 -2.671 -14.472 1.00 95.88 89 GLU A N 1
ATOM 684 C CA . GLU A 1 89 ? 7.788 -4.136 -14.550 1.00 95.88 89 GLU A CA 1
ATOM 685 C C . GLU A 1 89 ? 8.940 -4.798 -13.760 1.00 95.88 89 GLU A C 1
ATOM 687 O O . GLU A 1 89 ? 8.668 -5.784 -13.072 1.00 95.88 89 GLU A O 1
ATOM 692 N N . PRO A 1 90 ? 10.191 -4.284 -13.771 1.00 95.75 90 PRO A N 1
ATOM 693 C CA . PRO A 1 90 ? 11.259 -4.852 -12.944 1.00 95.75 90 PRO A CA 1
ATOM 694 C C . PRO A 1 90 ? 10.937 -4.812 -11.444 1.00 95.75 90 PRO A C 1
ATOM 696 O O . PRO A 1 90 ? 11.057 -5.827 -10.765 1.00 95.75 90 PRO A O 1
ATOM 699 N N . LEU A 1 91 ? 10.436 -3.675 -10.949 1.00 97.25 91 LEU A N 1
ATOM 700 C CA . LEU A 1 91 ? 10.029 -3.521 -9.551 1.00 97.25 91 LEU A CA 1
ATOM 701 C C . LEU A 1 91 ? 8.869 -4.465 -9.194 1.00 97.25 91 LEU A C 1
ATOM 703 O O . LEU A 1 91 ? 8.875 -5.068 -8.125 1.00 97.25 91 LEU A O 1
ATOM 707 N N . ILE A 1 92 ? 7.886 -4.625 -10.086 1.00 97.38 92 ILE A N 1
ATOM 708 C CA . ILE A 1 92 ? 6.764 -5.557 -9.884 1.00 97.38 92 ILE A CA 1
ATOM 709 C C . ILE A 1 92 ? 7.285 -6.985 -9.690 1.00 97.38 92 ILE A C 1
ATOM 711 O O . ILE A 1 92 ? 6.879 -7.653 -8.742 1.00 97.38 92 ILE A O 1
ATOM 715 N N . LYS A 1 93 ? 8.218 -7.434 -10.539 1.00 96.81 93 LYS A N 1
ATOM 716 C CA . LYS A 1 93 ? 8.833 -8.766 -10.426 1.00 96.81 93 LYS A CA 1
ATOM 717 C C . LYS A 1 93 ? 9.547 -8.958 -9.092 1.00 96.81 93 LYS A C 1
ATOM 719 O O . LYS A 1 93 ? 9.387 -10.005 -8.469 1.00 96.81 93 LYS A O 1
ATOM 724 N N . GLU A 1 94 ? 10.306 -7.960 -8.645 1.00 97.12 94 GLU A N 1
ATOM 725 C CA . GLU A 1 94 ? 10.995 -8.013 -7.352 1.00 97.12 94 GLU A CA 1
ATOM 726 C C . GLU A 1 94 ? 10.015 -8.120 -6.179 1.00 97.12 94 GLU A C 1
ATOM 728 O O . GLU A 1 94 ? 10.220 -8.941 -5.287 1.00 97.12 94 GLU A O 1
ATOM 733 N N . LEU A 1 95 ? 8.928 -7.342 -6.201 1.00 97.81 95 LEU A N 1
ATOM 734 C CA . LEU A 1 95 ? 7.896 -7.365 -5.162 1.00 97.81 95 LEU A CA 1
ATOM 735 C C . LEU A 1 95 ? 7.157 -8.707 -5.115 1.00 97.81 95 LEU A C 1
ATOM 737 O O . LEU A 1 95 ? 7.031 -9.302 -4.043 1.00 97.81 95 LEU A O 1
ATOM 741 N N . VAL A 1 96 ? 6.733 -9.225 -6.271 1.00 97.00 96 VAL A N 1
ATOM 742 C CA . VAL A 1 96 ? 6.057 -10.528 -6.366 1.00 97.00 96 VAL A CA 1
ATOM 743 C C . VAL A 1 96 ? 6.973 -11.655 -5.884 1.00 97.00 96 VAL A C 1
ATOM 745 O O . VAL A 1 96 ? 6.523 -12.531 -5.146 1.00 97.00 96 VAL A O 1
ATOM 748 N N . ALA A 1 97 ? 8.270 -11.604 -6.207 1.00 96.19 97 ALA A N 1
ATOM 749 C CA . ALA A 1 97 ? 9.246 -12.594 -5.748 1.00 96.19 97 ALA A CA 1
ATOM 750 C C . ALA A 1 97 ? 9.382 -12.651 -4.212 1.00 96.19 97 ALA A C 1
ATOM 752 O O . ALA A 1 97 ? 9.771 -13.687 -3.670 1.00 96.19 97 ALA A O 1
ATOM 753 N N . VAL A 1 98 ? 9.034 -11.570 -3.505 1.00 95.69 98 VAL A N 1
ATOM 754 C CA . VAL A 1 98 ? 8.989 -11.510 -2.034 1.00 95.69 98 VAL A CA 1
ATOM 755 C C . VAL A 1 98 ? 7.562 -11.534 -1.468 1.00 95.69 98 VAL A C 1
ATOM 757 O O . VAL A 1 98 ? 7.354 -11.171 -0.313 1.00 95.69 98 VAL A O 1
ATOM 760 N N . ASN A 1 99 ? 6.585 -12.015 -2.246 1.00 96.69 99 ASN A N 1
ATOM 761 C CA . ASN A 1 99 ? 5.165 -12.140 -1.883 1.00 96.69 99 ASN A CA 1
ATOM 762 C C . ASN A 1 99 ? 4.448 -10.812 -1.561 1.00 96.69 99 ASN A C 1
ATOM 764 O O . ASN A 1 99 ? 3.443 -10.806 -0.847 1.00 96.69 99 ASN A O 1
ATOM 768 N N . VAL A 1 100 ? 4.921 -9.696 -2.122 1.00 98.31 100 VAL A N 1
ATOM 769 C CA . VAL A 1 100 ? 4.255 -8.389 -2.050 1.00 98.31 100 VAL A CA 1
ATOM 770 C C . VAL A 1 100 ? 3.560 -8.115 -3.382 1.00 98.31 100 VAL A C 1
ATOM 772 O O . VAL A 1 100 ? 4.195 -8.024 -4.427 1.00 98.31 100 VAL A O 1
ATOM 775 N N . THR A 1 101 ? 2.240 -7.963 -3.360 1.00 98.06 101 THR A N 1
ATOM 776 C CA . THR A 1 101 ? 1.431 -7.678 -4.550 1.00 98.06 101 THR A CA 1
ATOM 777 C C . THR A 1 101 ? 1.279 -6.164 -4.747 1.00 98.06 101 THR A C 1
ATOM 779 O O . THR A 1 101 ? 0.684 -5.493 -3.896 1.00 98.06 101 THR A O 1
ATOM 782 N N . PRO A 1 102 ? 1.783 -5.589 -5.849 1.00 97.75 102 PRO A N 1
ATOM 783 C CA . PRO A 1 102 ? 1.592 -4.176 -6.144 1.00 97.75 102 PRO A CA 1
ATOM 784 C C . PRO A 1 102 ? 0.166 -3.885 -6.629 1.00 97.75 102 PRO A C 1
ATOM 786 O O . PRO A 1 102 ? -0.402 -4.613 -7.440 1.00 97.75 102 PRO A O 1
ATOM 789 N N . ILE A 1 103 ? -0.396 -2.772 -6.166 1.00 98.00 103 ILE A N 1
ATOM 790 C CA . ILE A 1 103 ? -1.642 -2.175 -6.649 1.00 98.00 103 ILE A CA 1
ATOM 791 C C . ILE A 1 103 ? -1.284 -0.798 -7.197 1.00 98.00 103 ILE A C 1
ATOM 793 O O . ILE A 1 103 ? -0.730 0.026 -6.478 1.00 98.00 103 ILE A O 1
ATOM 797 N N . ILE A 1 104 ? -1.582 -0.531 -8.466 1.00 96.69 104 ILE A N 1
ATOM 798 C CA . ILE A 1 104 ? -1.263 0.765 -9.077 1.00 96.69 104 ILE A CA 1
ATOM 799 C C . ILE A 1 104 ? -2.346 1.773 -8.711 1.00 96.69 104 ILE A C 1
ATOM 801 O O . ILE A 1 104 ? -3.524 1.539 -8.989 1.00 96.69 104 ILE A O 1
ATOM 805 N N . SER A 1 105 ? -1.957 2.890 -8.099 1.00 96.00 105 SER A N 1
ATOM 806 C CA . SER A 1 105 ? -2.896 3.938 -7.722 1.00 96.00 105 SER A CA 1
ATOM 807 C C . SER A 1 105 ? -3.290 4.768 -8.946 1.00 96.00 105 SER A C 1
ATOM 809 O O . SER A 1 105 ? -2.448 5.214 -9.727 1.00 96.00 105 SER A O 1
ATOM 811 N N . HIS A 1 106 ? -4.602 4.938 -9.122 1.00 95.00 106 HIS A N 1
ATOM 812 C CA . HIS A 1 106 ? -5.227 5.820 -10.112 1.00 95.00 106 HIS A CA 1
ATOM 813 C C . HIS A 1 106 ? -4.589 5.781 -11.527 1.00 95.00 106 HIS A C 1
ATOM 815 O O . HIS A 1 106 ? -4.251 6.840 -12.076 1.00 95.00 106 HIS A O 1
ATOM 821 N N . PRO A 1 107 ? -4.363 4.598 -12.145 1.00 93.81 107 PRO A N 1
ATOM 822 C CA . PRO A 1 107 ? -3.652 4.495 -13.424 1.00 93.81 107 PRO A CA 1
ATOM 823 C C . PRO A 1 107 ? -4.326 5.288 -14.558 1.00 93.81 107 PRO A C 1
ATOM 825 O O . PRO A 1 107 ? -3.655 5.725 -15.493 1.00 93.81 107 PRO A O 1
ATOM 828 N N . GLU A 1 108 ? -5.634 5.532 -14.463 1.00 93.69 108 GLU A N 1
ATOM 829 C CA . GLU A 1 108 ? -6.420 6.364 -15.376 1.00 93.69 108 GLU A CA 1
ATOM 830 C C . GLU A 1 108 ? -6.010 7.844 -15.371 1.00 93.69 108 GLU A C 1
ATOM 832 O O . GLU A 1 108 ? -6.222 8.550 -16.359 1.00 93.69 108 GLU A O 1
ATOM 837 N N . ARG A 1 109 ? -5.387 8.327 -14.288 1.00 92.69 109 ARG A N 1
ATOM 838 C CA . ARG A 1 109 ? -4.895 9.710 -14.182 1.00 92.69 109 ARG A CA 1
ATOM 839 C C . ARG A 1 109 ? -3.563 9.912 -14.897 1.00 92.69 109 ARG A C 1
ATOM 841 O O . ARG A 1 109 ? -3.197 11.047 -15.200 1.00 92.69 109 ARG A O 1
ATOM 848 N N . HIS A 1 110 ? -2.840 8.838 -15.205 1.00 93.75 110 HIS A N 1
ATOM 849 C CA . HIS A 1 110 ? -1.578 8.930 -15.924 1.00 93.75 110 HIS A CA 1
ATOM 850 C C . HIS A 1 110 ? -1.831 9.057 -17.434 1.00 93.75 110 HIS A C 1
ATOM 852 O O . HIS A 1 110 ? -2.248 8.106 -18.093 1.00 93.75 110 HIS A O 1
ATOM 858 N N . ASN A 1 111 ? -1.469 10.202 -18.025 1.00 91.75 111 ASN A N 1
ATOM 859 C CA . ASN A 1 111 ? -1.735 10.535 -19.435 1.00 91.75 111 ASN A CA 1
ATOM 860 C C . ASN A 1 111 ? -1.370 9.422 -20.435 1.00 91.75 111 ASN A C 1
ATOM 862 O O . ASN A 1 111 ? -2.170 9.079 -21.306 1.00 91.75 111 ASN A O 1
ATOM 866 N N . THR A 1 112 ? -0.169 8.845 -20.317 1.00 92.75 112 THR A N 1
ATOM 867 C CA . THR A 1 112 ? 0.283 7.763 -21.210 1.00 92.75 112 THR A CA 1
ATOM 868 C C . THR A 1 112 ? -0.559 6.496 -21.070 1.00 92.75 112 THR A C 1
ATOM 870 O O . THR A 1 112 ? -0.976 5.944 -22.085 1.00 92.75 112 THR A O 1
ATOM 873 N N . LEU A 1 113 ? -0.839 6.054 -19.840 1.00 93.19 113 LEU A N 1
ATOM 874 C CA . LEU A 1 113 ? -1.622 4.848 -19.570 1.00 93.19 113 LEU A CA 1
ATOM 875 C C . LEU A 1 113 ? -3.083 5.021 -19.969 1.00 93.19 113 LEU A C 1
ATOM 877 O O . LEU A 1 113 ? -3.639 4.136 -20.609 1.00 93.19 113 LEU A O 1
ATOM 881 N N . ASN A 1 114 ? -3.668 6.187 -19.700 1.00 93.06 114 ASN A N 1
ATOM 882 C CA . ASN A 1 114 ? -5.026 6.506 -20.124 1.00 93.06 114 ASN A CA 1
ATOM 883 C C . ASN A 1 114 ? -5.176 6.446 -21.657 1.00 93.06 114 ASN A C 1
ATOM 885 O O . ASN A 1 114 ? -6.128 5.879 -22.184 1.00 93.06 114 ASN A O 1
ATOM 889 N N . ARG A 1 115 ? -4.188 6.962 -22.405 1.00 93.81 115 ARG A N 1
ATOM 890 C CA . ARG A 1 115 ? -4.175 6.883 -23.879 1.00 93.81 115 ARG A CA 1
ATOM 891 C C . ARG A 1 115 ? -3.831 5.489 -24.413 1.00 93.81 115 ARG A C 1
ATOM 893 O O . ARG A 1 115 ? -4.130 5.195 -25.570 1.00 93.81 115 ARG A O 1
ATOM 900 N N . ARG A 1 116 ? -3.148 4.654 -23.626 1.00 93.81 116 ARG A N 1
ATOM 901 C CA . ARG A 1 116 ? -2.632 3.337 -24.036 1.00 93.81 116 ARG A CA 1
ATOM 902 C C . ARG A 1 116 ? -2.822 2.290 -22.925 1.00 93.81 116 ARG A C 1
ATOM 904 O O . ARG A 1 116 ? -1.836 1.725 -22.451 1.00 93.81 116 ARG A O 1
ATOM 911 N N . PRO A 1 117 ? -4.067 1.943 -22.551 1.00 93.12 117 PRO A N 1
ATOM 912 C CA . PRO A 1 117 ? -4.333 1.066 -21.405 1.00 93.12 117 PRO A CA 1
ATOM 913 C C . PRO A 1 117 ? -3.770 -0.349 -21.583 1.00 93.12 117 PRO A C 1
ATOM 915 O O . PRO A 1 117 ? -3.427 -1.008 -20.608 1.00 93.12 117 PRO A O 1
ATOM 918 N N . LYS A 1 118 ? -3.572 -0.804 -22.831 1.00 94.31 118 LYS A N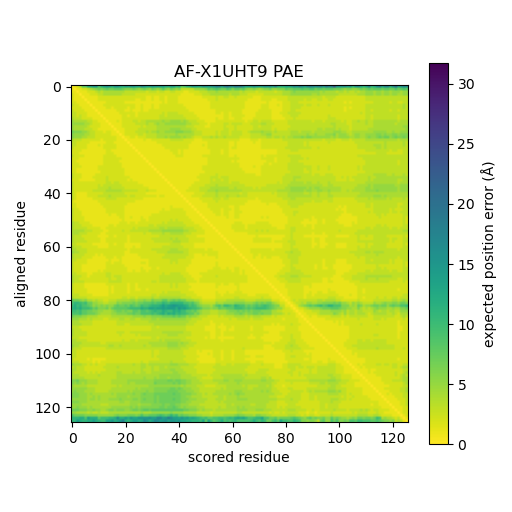 1
ATOM 919 C CA . LYS A 1 118 ? -2.923 -2.092 -23.134 1.00 94.31 118 LYS A CA 1
ATOM 920 C C . LYS A 1 118 ? -1.501 -2.208 -22.570 1.00 94.31 118 LYS A C 1
ATOM 922 O O . LYS A 1 118 ? -1.023 -3.322 -22.395 1.00 94.31 118 LYS A O 1
ATOM 927 N N . MET A 1 119 ? -0.837 -1.089 -22.261 1.00 91.19 119 MET A N 1
ATOM 928 C CA . MET A 1 119 ? 0.472 -1.096 -21.600 1.00 91.19 119 MET A CA 1
ATOM 929 C C . MET A 1 119 ? 0.424 -1.706 -20.194 1.00 91.19 119 MET A C 1
ATOM 931 O O . MET A 1 119 ? 1.451 -2.192 -19.738 1.00 91.19 119 MET A O 1
ATOM 935 N N . LEU A 1 120 ? -0.744 -1.730 -19.540 1.00 92.50 120 LEU A N 1
ATOM 936 C CA . LEU A 1 120 ? -0.936 -2.359 -18.230 1.00 92.50 120 LEU A CA 1
ATOM 937 C C . LEU A 1 120 ? -0.903 -3.892 -18.297 1.00 92.50 120 LEU A C 1
ATOM 939 O O . LEU A 1 120 ? -0.591 -4.535 -17.303 1.00 92.50 120 LEU A O 1
ATOM 943 N N . LEU A 1 121 ? -1.197 -4.499 -19.455 1.00 93.00 121 LEU A N 1
ATOM 944 C CA . LEU A 1 121 ? -1.342 -5.958 -19.570 1.00 93.00 121 LEU A CA 1
ATOM 945 C C . LEU A 1 121 ? -0.060 -6.713 -19.212 1.00 93.00 121 LEU A C 1
ATOM 947 O O . LEU A 1 121 ? -0.133 -7.793 -18.638 1.00 93.00 121 LEU A O 1
ATOM 951 N N . LYS A 1 122 ? 1.111 -6.136 -19.500 1.00 91.56 122 LYS A N 1
ATOM 952 C CA . LYS A 1 122 ? 2.397 -6.747 -19.136 1.00 91.56 122 LYS A CA 1
ATOM 953 C C . LYS A 1 122 ? 2.652 -6.758 -17.625 1.00 91.56 122 LYS A C 1
ATOM 955 O O . LYS A 1 122 ? 3.409 -7.593 -17.152 1.00 91.56 122 LYS A O 1
ATOM 960 N N . TRP A 1 123 ? 2.032 -5.843 -16.875 1.00 93.88 123 TRP A N 1
ATOM 961 C CA . TRP A 1 123 ? 2.151 -5.779 -15.417 1.00 93.88 123 TRP A CA 1
ATOM 962 C C . TRP A 1 123 ? 1.274 -6.828 -14.724 1.00 93.88 123 TRP A C 1
ATOM 964 O O . TRP A 1 123 ? 1.617 -7.253 -13.634 1.00 93.88 123 TRP A O 1
ATOM 974 N N . LEU A 1 124 ? 0.193 -7.281 -15.371 1.00 90.50 124 LEU A N 1
ATOM 975 C CA . LEU A 1 124 ? -0.702 -8.333 -14.863 1.00 90.50 124 LEU A CA 1
ATOM 976 C C . LEU A 1 124 ? -0.161 -9.759 -15.066 1.00 90.50 124 LEU A C 1
ATOM 978 O O . LEU A 1 124 ? -0.798 -10.717 -14.639 1.00 90.50 124 LEU A O 1
ATOM 982 N N . ALA A 1 125 ? 0.954 -9.915 -15.781 1.00 85.12 125 ALA A N 1
ATOM 983 C CA . ALA A 1 125 ? 1.529 -11.217 -16.115 1.00 85.12 125 ALA A CA 1
ATOM 984 C C . ALA A 1 125 ? 2.430 -11.803 -15.007 1.00 85.12 125 ALA A C 1
ATOM 986 O O . ALA A 1 125 ? 3.019 -12.864 -15.220 1.00 85.12 125 ALA A O 1
ATOM 987 N N . HIS A 1 126 ? 2.546 -11.110 -13.869 1.00 82.06 126 HIS A N 1
ATOM 988 C CA . HIS A 1 126 ? 3.370 -11.454 -12.705 1.00 82.06 126 HIS A CA 1
ATOM 989 C C . HIS A 1 126 ? 2.489 -11.483 -11.461 1.00 82.06 126 HIS A C 1
ATOM 991 O O . HIS A 1 126 ? 2.706 -12.388 -10.630 1.00 82.06 126 HIS A O 1
#

pLDDT: mean 95.98, std 3.92, range [74.69, 98.88]

Radius of gyration: 15.77 Å; Cα contacts (8 Å, |Δi|>4): 193; chains: 1; bounding box: 37×28×46 Å

Solvent-accessible surface area (backbone atoms only — not comparable to full-atom values): 7182 Å² total; per-residue (Å²): 135,86,72,47,67,47,64,46,53,57,66,29,39,76,98,29,56,87,72,57,51,43,66,57,48,45,50,53,32,52,54,48,38,50,51,28,56,76,70,68,44,78,51,45,58,31,37,32,21,35,29,36,72,58,94,57,48,72,62,31,50,77,66,58,54,50,50,21,45,58,64,66,66,42,37,34,35,32,32,70,64,73,88,52,93,74,87,56,57,67,60,51,52,57,33,44,75,71,60,25,45,80,39,75,48,66,54,73,75,27,62,67,42,54,78,38,59,73,69,52,58,71,61,71,76,111

Organism: NCBI:txid412755